Protein AF-A0A369QLW6-F1 (afdb_monomer)

Foldseek 3Di:
DLVVVLVVLLVVLVVLLVVLVPDVVNLQQQDDDDPRPAGVQLVLLQVLLVLCPQQQCQQVVHPDDHDNVCSGPDGDDGSVVSSVSSVVSSVSNNNSSVPDDPVCVPDDRRDDPDDDD

Radius of gyration: 15.55 Å; Cα contacts (8 Å, |Δi|>4): 132; chains: 1; bounding box: 33×26×45 Å

pLDDT: mean 94.97, std 8.27, range [42.62, 98.88]

Organism: NCBI:txid2072847

Secondary structure (DSSP, 8-state):
-HHHHHHHHHHHHHHHHHHHHT-SSGGGGG---TT--S-HHHHHHHHHHHHIIIIIIHHH-------HHHHHH-----HHHHHHHHHHHHHHHHHHHHT--TGGGGSPPSS------

Nearest PDB structures (foldseek):
  2qnl-assembly1_A-2  TM=6.448E-01  e=4.248E-01  Cytophaga hutchinsonii ATCC 33406
  2p1a-assembly1_A  TM=6.118E-01  e=7.757E-01  Bacillus cereus ATCC 10987
  8vil-assembly2_B  TM=6.160E-01  e=1.270E+00  Crocosphaera subtropica ATCC 51142
  2p1a-assembly1_B  TM=5.978E-01  e=1.967E+00  Bacillus cereus ATCC 10987
  1bbn-assembly1_A  TM=2.389E-01  e=6.558E+00  Homo sapiens

InterPro domains:
  IPR034660 DinB/YfiT-like putative metalloenzymes [G3DSA:1.20.120.450] (3-117)
  IPR034660 DinB/YfiT-like putative metalloenzymes [SSF109854] (25-109)

Solvent-accessible surface area (backbone atoms only — not comparable to full-atom values): 6796 Å² total; per-residue (Å²): 108,65,70,54,50,49,53,50,52,49,55,52,44,53,48,50,40,53,60,62,66,64,38,78,62,60,71,59,32,62,44,70,59,94,88,44,89,65,23,61,48,27,53,51,42,38,50,37,45,48,45,35,41,65,38,9,24,66,65,42,70,42,88,67,78,77,61,71,64,54,24,70,69,57,71,83,71,55,64,67,58,54,42,49,47,42,55,54,34,43,53,41,40,44,60,15,57,70,73,53,60,71,71,61,72,76,49,80,70,89,62,87,87,72,80,86,129

Sequence (117 aa):
MLADFIVIYDRDLIRLKNEIQAFTPAANLWRITGQVTNTAGNLGLHLVGNLKTYIGKNLGNNAYVRDREAEFSLKNVPQEKLIQQIEETRQVVAAALQKLDNAQLANTYPKKLWAIL

Mean predicted aligned error: 3.45 Å

Structure (mmCIF, N/CA/C/O backbone):
data_AF-A0A369QLW6-F1
#
_entry.id   AF-A0A369QLW6-F1
#
loop_
_atom_site.group_PDB
_atom_site.id
_atom_site.type_symbol
_atom_site.label_atom_id
_atom_site.label_alt_id
_atom_site.label_comp_id
_atom_site.label_asym_id
_atom_site.label_entity_id
_atom_site.label_seq_id
_atom_site.pd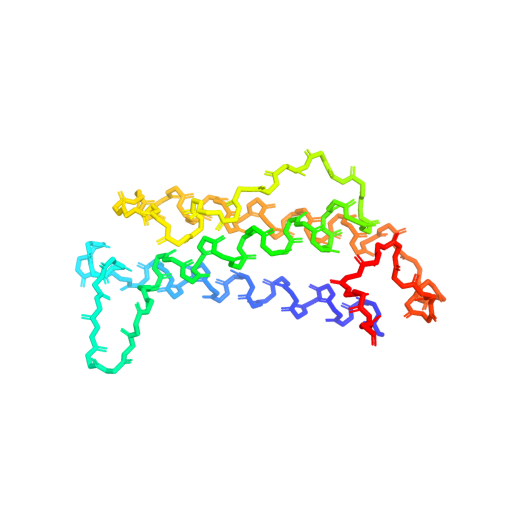bx_PDB_ins_code
_atom_site.Cartn_x
_atom_site.Cartn_y
_atom_site.Cartn_z
_atom_site.occupancy
_atom_site.B_iso_or_equiv
_atom_site.auth_seq_id
_atom_site.auth_comp_id
_atom_site.auth_asym_id
_atom_site.auth_atom_id
_atom_site.pdbx_PDB_model_num
ATOM 1 N N . MET A 1 1 ? 15.085 11.335 -11.589 1.00 86.94 1 MET A N 1
ATOM 2 C CA . MET A 1 1 ? 13.640 11.103 -11.789 1.00 86.94 1 MET A CA 1
ATOM 3 C C . MET A 1 1 ? 13.189 9.767 -11.204 1.00 86.94 1 MET A C 1
ATOM 5 O O . MET A 1 1 ? 12.526 9.788 -10.180 1.00 86.94 1 MET A O 1
ATOM 9 N N . LEU A 1 2 ? 13.567 8.605 -11.761 1.00 92.56 2 LEU A N 1
ATOM 10 C CA . LEU A 1 2 ? 13.148 7.305 -11.197 1.00 92.56 2 LEU A CA 1
ATOM 11 C C . LEU A 1 2 ? 13.642 7.071 -9.756 1.00 92.56 2 LEU A C 1
ATOM 13 O O . LEU A 1 2 ? 12.879 6.623 -8.903 1.00 92.56 2 LEU A O 1
ATOM 17 N N . ALA A 1 3 ? 14.902 7.421 -9.474 1.00 93.12 3 ALA A N 1
ATOM 18 C CA . ALA A 1 3 ? 15.465 7.346 -8.124 1.00 93.12 3 ALA A CA 1
ATOM 19 C C . ALA A 1 3 ? 14.674 8.204 -7.119 1.00 93.12 3 ALA A C 1
ATOM 21 O O . ALA A 1 3 ? 14.438 7.771 -5.994 1.00 93.12 3 ALA A O 1
ATOM 22 N N . ASP A 1 4 ? 14.187 9.371 -7.552 1.00 96.12 4 ASP A N 1
ATOM 23 C CA . ASP A 1 4 ? 13.381 10.264 -6.716 1.00 96.12 4 ASP A CA 1
ATOM 24 C C . ASP A 1 4 ? 12.032 9.620 -6.372 1.00 96.12 4 ASP A C 1
ATOM 26 O O . ASP A 1 4 ? 11.587 9.697 -5.229 1.00 96.12 4 ASP A O 1
ATOM 30 N N . PHE A 1 5 ? 11.405 8.914 -7.322 1.00 96.25 5 PHE A N 1
ATOM 31 C CA . PHE A 1 5 ? 10.177 8.164 -7.052 1.00 96.25 5 PHE A CA 1
ATOM 32 C C . PHE A 1 5 ? 10.395 7.053 -6.031 1.00 96.25 5 PHE A C 1
ATOM 34 O O . PHE A 1 5 ? 9.586 6.920 -5.116 1.00 96.25 5 PHE A O 1
ATOM 41 N N . ILE A 1 6 ? 11.486 6.289 -6.137 1.00 96.31 6 ILE A N 1
ATOM 42 C CA . ILE A 1 6 ? 11.808 5.240 -5.156 1.00 96.31 6 ILE A CA 1
ATOM 43 C C . ILE A 1 6 ? 11.924 5.846 -3.752 1.00 96.31 6 ILE A C 1
ATOM 45 O O . ILE A 1 6 ? 11.308 5.336 -2.818 1.00 96.31 6 ILE A O 1
ATOM 49 N N . VAL A 1 7 ? 12.645 6.964 -3.617 1.00 98.06 7 VAL A N 1
ATOM 50 C CA . VAL A 1 7 ? 12.816 7.666 -2.335 1.00 98.06 7 VAL A CA 1
ATOM 51 C C . VAL A 1 7 ? 11.482 8.181 -1.789 1.00 98.06 7 VAL A C 1
ATOM 53 O O . VAL A 1 7 ? 11.195 8.003 -0.606 1.00 98.06 7 VAL A O 1
ATOM 56 N N . ILE A 1 8 ? 10.649 8.802 -2.629 1.00 98.25 8 ILE A N 1
ATOM 57 C CA . ILE A 1 8 ? 9.359 9.364 -2.207 1.00 98.25 8 ILE A CA 1
ATOM 58 C C . ILE A 1 8 ? 8.390 8.256 -1.780 1.00 98.25 8 ILE A C 1
ATOM 60 O O . ILE A 1 8 ? 7.799 8.359 -0.705 1.00 98.25 8 ILE A O 1
ATOM 64 N N . TYR A 1 9 ? 8.253 7.182 -2.566 1.00 98.44 9 TYR A N 1
ATOM 65 C CA . TYR A 1 9 ? 7.368 6.068 -2.215 1.00 98.44 9 TYR A CA 1
ATOM 66 C C . TYR A 1 9 ? 7.820 5.352 -0.941 1.00 98.44 9 TYR A C 1
ATOM 68 O O . TYR A 1 9 ? 6.974 5.019 -0.113 1.00 98.44 9 TYR A O 1
ATOM 76 N N . ASP A 1 10 ? 9.124 5.128 -0.757 1.00 98.50 10 ASP A N 1
ATOM 77 C CA . ASP A 1 10 ? 9.648 4.501 0.459 1.00 98.50 10 ASP A CA 1
ATOM 78 C C . ASP A 1 10 ? 9.365 5.363 1.699 1.00 98.50 10 ASP A C 1
ATOM 80 O O . ASP A 1 10 ? 8.728 4.896 2.650 1.00 98.50 10 ASP A O 1
ATOM 84 N N . ARG A 1 11 ? 9.722 6.654 1.641 1.00 98.62 11 ARG A N 1
ATOM 85 C CA . ARG A 1 11 ? 9.467 7.630 2.710 1.00 98.62 11 ARG A CA 1
ATOM 86 C C . ARG A 1 11 ? 7.985 7.704 3.074 1.00 98.62 11 ARG A C 1
ATOM 88 O O . ARG A 1 11 ? 7.637 7.657 4.255 1.00 98.62 11 ARG A O 1
ATOM 95 N N . ASP A 1 12 ? 7.111 7.831 2.081 1.00 98.69 12 ASP A N 1
ATOM 96 C CA . ASP A 1 12 ? 5.687 8.063 2.325 1.00 98.69 12 ASP A CA 1
ATOM 97 C C . ASP A 1 12 ? 4.956 6.786 2.762 1.00 98.69 12 ASP A C 1
ATOM 99 O O . ASP A 1 12 ? 4.030 6.868 3.567 1.00 98.69 12 ASP A O 1
ATOM 103 N N . LEU A 1 13 ? 5.410 5.596 2.350 1.00 98.81 13 LEU A N 1
ATOM 104 C CA . LEU A 1 13 ? 4.894 4.332 2.891 1.00 98.81 13 LEU A CA 1
ATOM 105 C C . LEU A 1 13 ? 5.366 4.076 4.329 1.00 98.81 13 LEU A C 1
ATOM 107 O O . LEU A 1 13 ? 4.597 3.550 5.135 1.00 98.81 13 LEU A O 1
ATOM 111 N N . ILE A 1 14 ? 6.586 4.494 4.691 1.00 98.75 14 ILE A N 1
ATOM 112 C CA . ILE A 1 14 ? 7.035 4.506 6.094 1.00 98.75 14 ILE A CA 1
ATOM 113 C C . ILE A 1 14 ? 6.166 5.460 6.918 1.00 98.75 14 ILE A C 1
ATOM 115 O O . ILE A 1 14 ? 5.722 5.102 8.011 1.00 98.75 14 ILE A O 1
ATOM 119 N N . ARG A 1 15 ? 5.883 6.654 6.389 1.00 98.81 15 ARG A N 1
ATOM 120 C CA . ARG A 1 15 ? 4.999 7.620 7.043 1.00 98.81 15 ARG A CA 1
ATOM 121 C C . ARG A 1 15 ? 3.590 7.057 7.232 1.00 98.81 15 ARG A C 1
ATOM 123 O O . ARG A 1 15 ? 3.092 7.100 8.352 1.00 98.81 15 ARG A O 1
ATOM 130 N N . LEU A 1 16 ? 2.994 6.471 6.192 1.00 98.75 16 LEU A N 1
ATOM 131 C CA . LEU A 1 16 ? 1.676 5.836 6.271 1.00 98.75 16 LEU A CA 1
ATOM 132 C C . LEU A 1 16 ? 1.646 4.750 7.350 1.00 98.75 16 LEU A C 1
ATOM 134 O O . LEU A 1 16 ? 0.723 4.713 8.157 1.00 98.75 16 LEU A O 1
ATOM 138 N N . LYS A 1 17 ? 2.666 3.885 7.411 1.00 98.81 17 LYS A N 1
ATOM 139 C CA . LYS A 1 17 ? 2.775 2.883 8.478 1.00 98.81 17 LYS A CA 1
ATOM 140 C C . LYS A 1 17 ? 2.733 3.533 9.862 1.00 98.81 17 LYS A C 1
ATOM 142 O O . LYS A 1 17 ? 1.977 3.078 10.717 1.00 98.81 17 LYS A O 1
ATOM 147 N N . ASN A 1 18 ? 3.533 4.575 10.078 1.00 98.69 18 ASN A N 1
ATOM 148 C CA . ASN A 1 18 ? 3.605 5.261 11.367 1.00 98.69 18 ASN A CA 1
ATOM 149 C C . ASN A 1 18 ? 2.267 5.931 11.725 1.00 98.69 18 ASN A C 1
ATOM 151 O O . ASN A 1 18 ? 1.832 5.852 12.870 1.00 98.69 18 ASN A O 1
ATOM 155 N N . GLU A 1 19 ? 1.583 6.535 10.748 1.00 98.38 19 GLU A N 1
ATOM 156 C CA . GLU A 1 19 ? 0.246 7.116 10.923 1.00 98.38 19 GLU A CA 1
ATOM 157 C C . GLU A 1 19 ? -0.792 6.046 11.297 1.00 98.38 19 GLU A C 1
ATOM 159 O O . GLU A 1 19 ? -1.574 6.249 12.224 1.00 98.38 19 GLU A O 1
ATOM 164 N N . ILE A 1 20 ? -0.761 4.873 10.653 1.00 98.44 20 ILE A N 1
ATOM 165 C CA . ILE A 1 20 ? -1.622 3.734 11.007 1.00 98.44 20 ILE A CA 1
ATOM 166 C C . ILE A 1 20 ? -1.302 3.217 12.412 1.00 98.44 20 ILE A C 1
ATOM 168 O O . ILE A 1 20 ? -2.224 2.925 13.170 1.00 98.44 20 ILE A O 1
ATOM 172 N N . GLN A 1 21 ? -0.024 3.125 12.785 1.00 98.38 21 GLN A N 1
ATOM 173 C CA . GLN A 1 21 ? 0.417 2.663 14.104 1.00 98.38 21 GLN A CA 1
ATOM 174 C C . GLN A 1 21 ? 0.028 3.628 15.237 1.00 98.38 21 GLN A C 1
ATOM 176 O O . GLN A 1 21 ? -0.205 3.191 16.361 1.00 98.38 21 GLN A O 1
ATOM 181 N N . ALA A 1 22 ? -0.095 4.926 14.950 1.00 98.31 22 ALA A N 1
ATOM 182 C CA . ALA A 1 22 ? -0.437 5.949 15.939 1.00 98.31 22 ALA A CA 1
ATOM 183 C C . ALA A 1 22 ? -1.887 5.866 16.462 1.00 98.31 22 ALA A C 1
ATOM 185 O O . ALA A 1 22 ? -2.211 6.482 17.481 1.00 98.31 22 ALA A O 1
ATOM 186 N N . PHE A 1 23 ? -2.772 5.103 15.808 1.00 97.81 23 PHE A N 1
ATOM 187 C CA . PHE A 1 23 ? -4.144 4.915 16.282 1.00 97.81 23 PHE A CA 1
ATOM 188 C C . PHE A 1 23 ? -4.175 4.154 17.611 1.00 97.81 23 PHE A C 1
ATOM 190 O O . PHE A 1 23 ? -3.937 2.948 17.672 1.00 97.81 23 PHE A O 1
ATOM 197 N N . THR A 1 24 ? -4.539 4.868 18.675 1.00 96.12 24 THR A N 1
ATOM 198 C CA . THR A 1 24 ? -4.715 4.333 20.027 1.00 96.12 24 THR A CA 1
ATOM 199 C C . THR A 1 24 ? -6.062 4.812 20.600 1.00 96.12 24 THR A C 1
ATOM 201 O O . THR A 1 24 ? -6.323 6.015 20.635 1.00 96.12 24 THR A O 1
ATOM 204 N N . PRO A 1 25 ? -6.976 3.902 20.997 1.00 96.44 25 PRO A N 1
ATOM 205 C CA . PRO A 1 25 ? -6.959 2.460 20.725 1.00 96.44 25 PRO A CA 1
ATOM 206 C C . PRO A 1 25 ? -7.029 2.141 19.220 1.00 96.44 25 PRO A C 1
ATOM 208 O O . PRO A 1 25 ? -7.631 2.889 18.450 1.00 96.44 25 PRO A O 1
ATOM 211 N N . ALA A 1 26 ? -6.491 0.985 18.813 1.00 96.81 26 ALA A N 1
ATOM 212 C CA . ALA A 1 26 ? -6.453 0.539 17.413 1.00 96.81 26 ALA A CA 1
ATOM 213 C C . ALA A 1 26 ? -7.835 0.518 16.728 1.00 96.81 26 ALA A C 1
ATOM 215 O O . ALA A 1 26 ? -7.939 0.730 15.522 1.00 96.81 26 ALA A O 1
ATOM 216 N N . ALA A 1 27 ? -8.918 0.335 17.491 1.00 96.56 27 ALA A N 1
ATOM 217 C CA . ALA A 1 27 ? -10.290 0.380 16.981 1.00 96.56 27 ALA A CA 1
ATOM 218 C C . ALA A 1 27 ? -10.659 1.730 16.330 1.00 96.56 27 ALA A C 1
ATOM 220 O O . ALA A 1 27 ? -11.526 1.775 15.458 1.00 96.56 27 ALA A O 1
ATOM 221 N N . ASN A 1 28 ? -9.984 2.826 16.702 1.00 96.69 28 ASN A N 1
ATOM 222 C CA . ASN A 1 28 ? -10.204 4.138 16.093 1.00 96.69 28 ASN A CA 1
ATOM 223 C C . ASN A 1 28 ? -9.844 4.174 14.601 1.00 96.69 28 ASN A C 1
ATOM 225 O O . ASN A 1 28 ? -10.382 5.013 13.883 1.00 96.69 28 ASN A O 1
ATOM 229 N N . LEU A 1 29 ? -9.016 3.239 14.121 1.00 97.44 29 LEU A N 1
ATOM 230 C CA . LEU A 1 29 ? -8.698 3.077 12.701 1.00 97.44 29 LEU A CA 1
ATOM 231 C C . LEU A 1 29 ? -9.959 2.885 11.835 1.00 97.44 29 LEU A C 1
ATOM 233 O O . LEU A 1 29 ? -9.981 3.278 10.670 1.00 97.44 29 LEU A O 1
ATOM 237 N N . TRP A 1 30 ? -11.015 2.311 12.418 1.00 97.31 30 TRP A N 1
ATOM 238 C CA . TRP A 1 30 ? -12.250 1.908 11.740 1.00 97.31 30 TRP A CA 1
ATOM 239 C C . TRP A 1 30 ? -13.438 2.826 12.034 1.00 97.31 30 TRP A C 1
ATOM 241 O O . TRP A 1 30 ? -14.588 2.458 11.790 1.00 97.31 30 TRP A O 1
ATOM 251 N N . ARG A 1 31 ? -13.190 4.023 12.573 1.00 96.12 31 ARG A N 1
ATOM 252 C CA . ARG A 1 31 ? -14.246 4.987 12.897 1.00 96.12 31 ARG A CA 1
ATOM 253 C C . ARG A 1 31 ? -14.359 6.054 11.817 1.00 96.12 31 ARG A C 1
ATOM 255 O O . ARG A 1 31 ? -13.362 6.557 11.312 1.00 96.12 31 ARG A O 1
ATOM 262 N N . ILE A 1 32 ? -15.598 6.414 11.509 1.00 94.31 32 ILE A N 1
ATOM 263 C CA . ILE A 1 32 ? -15.936 7.632 10.773 1.00 94.31 32 ILE A CA 1
ATOM 264 C C . ILE A 1 32 ? -16.004 8.783 11.778 1.00 94.31 32 ILE A C 1
ATOM 266 O O . ILE A 1 32 ? -16.589 8.635 12.855 1.00 94.31 32 ILE A O 1
ATOM 270 N N . THR A 1 33 ? -15.406 9.921 11.434 1.00 87.88 33 THR A N 1
ATOM 271 C CA . THR A 1 33 ? -15.436 11.139 12.248 1.00 87.88 33 THR A CA 1
ATOM 272 C C . THR A 1 33 ? -15.753 12.351 11.372 1.00 87.88 33 THR A C 1
ATOM 274 O O . THR A 1 33 ? -15.210 12.520 10.279 1.00 87.88 33 THR A O 1
ATOM 277 N N . GLY A 1 34 ? -16.668 13.205 11.842 1.00 89.31 34 GLY A N 1
ATOM 278 C CA . GLY A 1 34 ? -17.091 14.402 11.114 1.00 89.31 34 GLY A CA 1
ATOM 279 C C . GLY A 1 34 ? -17.655 14.084 9.726 1.00 89.31 34 GLY A C 1
ATOM 280 O O . GLY A 1 34 ? -18.579 13.289 9.589 1.00 89.31 34 GLY A O 1
ATOM 281 N N . GLN A 1 35 ? -17.096 14.728 8.701 1.00 92.06 35 GLN A N 1
ATOM 282 C CA . GLN A 1 35 ? -17.526 14.597 7.303 1.00 92.06 35 GLN A CA 1
ATOM 283 C C . GLN A 1 35 ? -16.789 13.487 6.534 1.00 92.06 35 GLN A C 1
ATOM 285 O O . GLN A 1 35 ? -17.047 13.283 5.349 1.00 92.06 35 GLN A O 1
ATOM 290 N N . VAL A 1 36 ? -15.854 12.775 7.172 1.00 88.62 36 VAL A N 1
ATOM 291 C CA . VAL A 1 36 ? -15.062 11.742 6.499 1.00 88.62 36 VAL A CA 1
ATOM 292 C C . VAL A 1 36 ? -15.909 10.483 6.324 1.00 88.62 36 VAL A C 1
ATOM 294 O O . VAL A 1 36 ? -16.268 9.834 7.296 1.00 88.62 36 VAL A O 1
ATOM 297 N N . THR A 1 37 ? -16.208 10.098 5.084 1.00 91.75 37 THR A N 1
ATOM 298 C CA . THR A 1 37 ? -17.072 8.940 4.784 1.00 91.75 37 THR A CA 1
ATOM 299 C C . THR A 1 37 ? -16.331 7.602 4.729 1.00 91.75 37 THR A C 1
ATOM 301 O O . THR A 1 37 ? -16.970 6.554 4.782 1.00 91.75 37 THR A O 1
ATOM 304 N N . ASN A 1 38 ? -14.995 7.622 4.662 1.00 94.25 38 ASN A N 1
ATOM 305 C CA . ASN A 1 38 ? -14.140 6.434 4.653 1.00 94.25 38 ASN A CA 1
ATOM 306 C C . ASN A 1 38 ? -13.249 6.400 5.892 1.00 94.25 38 ASN A C 1
ATOM 308 O O . ASN A 1 38 ? -12.614 7.391 6.240 1.00 94.25 38 ASN A O 1
ATOM 312 N N . THR A 1 39 ? -13.144 5.243 6.533 1.00 97.19 39 THR A N 1
ATOM 313 C CA . THR A 1 39 ? -12.250 5.094 7.687 1.00 97.19 39 THR A CA 1
ATOM 314 C C . THR A 1 39 ? -10.783 5.125 7.249 1.00 97.19 39 THR A C 1
ATOM 316 O O . THR A 1 39 ? -10.459 4.799 6.102 1.00 97.19 39 THR A O 1
ATOM 319 N N . ALA A 1 40 ? -9.873 5.459 8.165 1.00 97.25 40 ALA A N 1
ATOM 320 C CA . ALA A 1 40 ? -8.437 5.385 7.895 1.00 97.25 40 ALA A CA 1
ATOM 321 C C . ALA A 1 40 ? -7.998 3.955 7.521 1.00 97.25 40 ALA A C 1
ATOM 323 O O . ALA A 1 40 ? -7.150 3.781 6.647 1.00 97.25 40 ALA A O 1
ATOM 324 N N . GLY A 1 41 ? -8.636 2.932 8.102 1.00 98.12 41 GLY A N 1
ATOM 325 C CA . GLY A 1 41 ? -8.434 1.533 7.728 1.00 98.12 41 GLY A CA 1
ATOM 326 C C . GLY A 1 41 ? -8.801 1.247 6.272 1.00 98.12 41 GLY A C 1
ATOM 327 O O . GLY A 1 41 ? -8.011 0.632 5.557 1.00 98.12 41 GLY A O 1
ATOM 328 N N . ASN A 1 42 ? -9.944 1.754 5.797 1.00 98.38 42 ASN A N 1
ATOM 329 C CA . ASN A 1 42 ? -10.349 1.595 4.394 1.00 98.38 42 ASN A CA 1
ATOM 330 C C . ASN A 1 42 ? -9.405 2.324 3.437 1.00 98.38 42 ASN A C 1
ATOM 332 O O . ASN A 1 42 ? -9.006 1.766 2.419 1.00 98.38 42 ASN A O 1
ATOM 336 N N . LEU A 1 43 ? -8.991 3.548 3.772 1.00 98.00 43 LEU A N 1
ATOM 337 C CA . LEU A 1 43 ? -8.039 4.287 2.941 1.00 98.00 43 LEU A CA 1
ATOM 338 C C . LEU A 1 43 ? -6.662 3.605 2.908 1.00 98.00 43 LEU A C 1
ATOM 340 O O . LEU A 1 43 ? -6.041 3.541 1.849 1.00 98.00 43 LEU A O 1
ATOM 344 N N . GLY A 1 44 ? -6.212 3.026 4.024 1.00 98.38 44 GLY A N 1
ATOM 345 C CA . GLY A 1 44 ? -4.987 2.228 4.079 1.00 98.38 44 GLY A CA 1
ATOM 346 C C . GLY A 1 44 ? -5.052 0.983 3.189 1.00 98.38 44 GLY A C 1
ATOM 347 O O . GLY A 1 44 ? -4.151 0.758 2.379 1.00 98.38 44 GLY A O 1
ATOM 348 N N . LEU A 1 45 ? -6.141 0.208 3.279 1.00 98.69 45 LEU A N 1
ATOM 349 C CA . LEU A 1 45 ? -6.384 -0.943 2.399 1.00 98.69 45 LEU A CA 1
ATOM 350 C C . LEU A 1 45 ? -6.418 -0.521 0.925 1.00 98.69 45 LEU A C 1
ATOM 352 O O . LEU A 1 45 ? -5.804 -1.169 0.075 1.00 98.69 45 LEU A O 1
ATOM 356 N N . HIS A 1 46 ? -7.084 0.596 0.631 1.00 98.50 46 HIS A N 1
ATOM 357 C CA . HIS A 1 46 ? -7.163 1.141 -0.715 1.00 98.50 46 HIS A CA 1
ATOM 358 C C . HIS A 1 46 ? -5.786 1.504 -1.279 1.00 98.50 46 HIS A C 1
ATOM 360 O O . HIS A 1 46 ? -5.484 1.151 -2.417 1.00 98.50 46 HIS A O 1
ATOM 366 N N . LEU A 1 47 ? -4.927 2.168 -0.498 1.00 98.69 47 LEU A N 1
ATOM 367 C CA . LEU A 1 47 ? -3.569 2.519 -0.926 1.00 98.69 47 LEU A CA 1
ATOM 368 C C . LEU A 1 47 ? -2.719 1.272 -1.204 1.00 98.69 47 LEU A C 1
ATOM 370 O O . LEU A 1 47 ? -2.047 1.212 -2.236 1.00 98.69 47 LEU A O 1
ATOM 374 N N . VAL A 1 48 ? -2.799 0.252 -0.343 1.00 98.75 48 VAL A N 1
ATOM 375 C CA . VAL A 1 48 ? -2.139 -1.049 -0.558 1.00 98.75 48 VAL A CA 1
ATOM 376 C C . VAL A 1 48 ? -2.587 -1.670 -1.882 1.00 98.75 48 VAL A C 1
ATOM 378 O O . VAL A 1 48 ? -1.751 -2.012 -2.725 1.00 98.75 48 VAL A O 1
ATOM 381 N N . GLY A 1 49 ? -3.901 -1.797 -2.091 1.00 98.56 49 GLY A N 1
ATOM 382 C CA . GLY A 1 49 ? -4.446 -2.419 -3.296 1.00 98.56 49 GLY A CA 1
ATOM 383 C C . GLY A 1 49 ? -4.154 -1.620 -4.563 1.00 98.56 49 GLY A C 1
ATOM 384 O O . GLY A 1 49 ? -3.806 -2.192 -5.602 1.00 98.56 49 GLY A O 1
ATOM 385 N N . ASN A 1 50 ? -4.199 -0.290 -4.475 1.00 98.56 50 ASN A N 1
ATOM 386 C CA . ASN A 1 50 ? -3.846 0.621 -5.556 1.00 98.56 50 ASN A CA 1
ATOM 387 C C . ASN A 1 50 ? -2.383 0.430 -5.991 1.00 98.56 50 ASN A C 1
ATOM 389 O O . ASN A 1 50 ? -2.129 0.095 -7.149 1.00 98.56 50 ASN A O 1
ATOM 393 N N . LEU A 1 51 ? -1.428 0.549 -5.068 1.00 98.69 51 LEU A N 1
ATOM 394 C CA . LEU A 1 51 ? 0.001 0.511 -5.390 1.00 98.69 51 LEU A CA 1
ATOM 395 C C . LEU A 1 51 ? 0.468 -0.875 -5.844 1.00 98.69 51 LEU A C 1
ATOM 397 O O . LEU A 1 51 ? 1.190 -0.986 -6.842 1.00 98.69 51 LEU A O 1
ATOM 401 N N . LYS A 1 52 ? 0.009 -1.950 -5.185 1.00 98.62 52 LYS A N 1
ATOM 402 C CA . LYS A 1 52 ? 0.312 -3.321 -5.628 1.00 98.62 52 LYS A CA 1
ATOM 403 C C . LYS A 1 52 ? -0.259 -3.607 -7.023 1.00 98.62 52 LYS A C 1
ATOM 405 O O . LYS A 1 52 ? 0.342 -4.372 -7.771 1.00 98.62 52 LYS A O 1
ATOM 410 N N . THR A 1 53 ? -1.360 -2.964 -7.420 1.00 98.25 53 THR A N 1
ATOM 411 C CA . THR A 1 53 ? -1.924 -3.096 -8.774 1.00 98.25 53 THR A CA 1
ATOM 412 C C . THR A 1 53 ? -1.170 -2.257 -9.798 1.00 98.25 53 THR A C 1
ATOM 414 O O . THR A 1 53 ? -0.669 -2.783 -10.791 1.00 98.25 53 THR A O 1
ATOM 417 N N . TYR A 1 54 ? -1.104 -0.944 -9.589 1.00 97.50 54 TYR A N 1
ATOM 41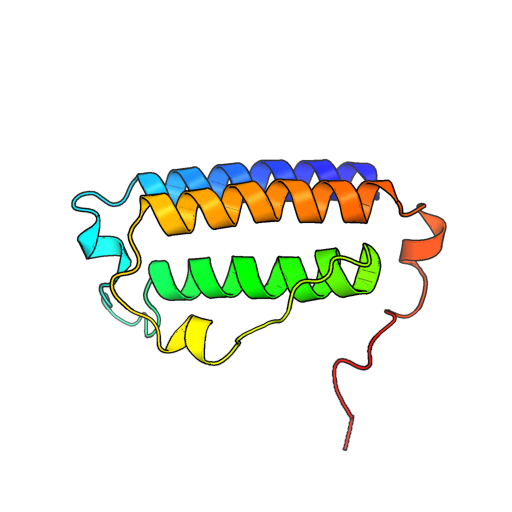8 C CA . TYR A 1 54 ? -0.661 -0.037 -10.640 1.00 97.50 54 TYR A CA 1
ATOM 419 C C . TYR A 1 54 ? 0.859 0.027 -10.775 1.00 97.50 54 TYR A C 1
ATOM 421 O O . TYR A 1 54 ? 1.357 0.225 -11.881 1.00 97.50 54 TYR A O 1
ATOM 429 N N . ILE A 1 55 ? 1.602 -0.192 -9.696 1.00 97.75 55 ILE A N 1
ATOM 430 C CA . ILE A 1 55 ? 3.064 -0.222 -9.754 1.00 97.75 55 ILE A CA 1
ATOM 431 C C . ILE A 1 55 ? 3.534 -1.674 -9.724 1.00 97.75 55 ILE A C 1
ATOM 433 O O . ILE A 1 55 ? 4.152 -2.148 -10.675 1.00 97.75 55 ILE A O 1
ATOM 437 N N . GLY A 1 56 ? 3.157 -2.417 -8.683 1.00 98.06 56 GLY A N 1
ATOM 438 C CA . GLY A 1 56 ? 3.608 -3.794 -8.486 1.00 98.06 56 GLY A CA 1
ATOM 439 C C . GLY A 1 56 ? 3.295 -4.715 -9.664 1.00 98.06 56 GLY A C 1
ATOM 440 O O . GLY A 1 56 ? 4.198 -5.269 -10.288 1.00 98.06 56 GLY A O 1
ATOM 441 N N . LYS A 1 57 ? 2.010 -4.899 -9.967 1.00 97.38 57 LYS A N 1
ATOM 442 C CA . LYS A 1 57 ? 1.547 -5.812 -11.015 1.00 97.38 57 LYS A CA 1
ATOM 443 C C . LYS A 1 57 ?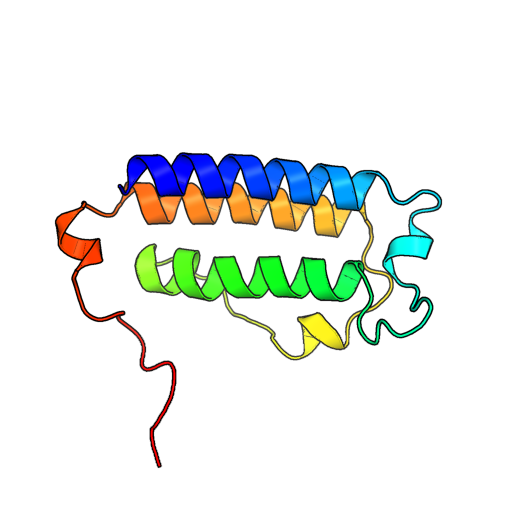 1.837 -5.276 -12.407 1.00 97.38 57 LYS A C 1
ATOM 445 O O . LYS A 1 57 ? 2.448 -5.969 -13.211 1.00 97.38 57 LYS A O 1
ATOM 450 N N . ASN A 1 58 ? 1.382 -4.063 -12.699 1.00 96.12 58 ASN A N 1
ATOM 451 C CA . ASN A 1 58 ? 1.375 -3.564 -14.071 1.00 96.12 58 ASN A CA 1
ATOM 452 C C . ASN A 1 58 ? 2.753 -3.117 -14.577 1.00 96.12 58 ASN A C 1
ATOM 454 O O . ASN A 1 58 ? 2.979 -3.206 -15.778 1.00 96.12 58 ASN A O 1
ATOM 458 N N . LEU A 1 59 ? 3.650 -2.648 -13.699 1.00 96.00 59 LEU A N 1
ATOM 459 C CA . LEU A 1 59 ? 5.012 -2.241 -14.077 1.00 96.00 59 LEU A CA 1
ATOM 460 C C . LEU A 1 59 ? 6.068 -3.266 -13.634 1.00 96.00 59 LEU A C 1
ATOM 462 O O . LEU A 1 59 ? 7.046 -3.483 -14.340 1.00 96.00 59 LEU A O 1
ATOM 466 N N . GLY A 1 60 ? 5.869 -3.920 -12.484 1.00 95.31 60 GLY A N 1
ATOM 467 C CA . GLY A 1 60 ? 6.833 -4.861 -11.899 1.00 95.31 60 GLY A CA 1
ATOM 468 C C . GLY A 1 60 ? 6.553 -6.352 -12.122 1.00 95.31 60 GLY A C 1
ATOM 469 O O . GLY A 1 60 ? 7.343 -7.179 -11.650 1.00 95.31 60 GLY A O 1
ATOM 470 N N . ASN A 1 61 ? 5.455 -6.702 -12.806 1.00 94.94 61 ASN A N 1
ATOM 471 C CA . ASN A 1 61 ? 4.971 -8.074 -13.022 1.00 94.94 61 ASN A CA 1
ATOM 472 C C . ASN A 1 61 ? 4.706 -8.871 -11.727 1.00 94.94 61 ASN A C 1
ATOM 474 O O . ASN A 1 61 ? 4.853 -10.091 -11.692 1.00 94.94 61 ASN A O 1
ATOM 478 N N . ASN A 1 62 ? 4.318 -8.198 -10.639 1.00 97.25 62 ASN A N 1
ATOM 479 C CA . ASN A 1 62 ? 3.877 -8.865 -9.413 1.00 97.25 62 ASN A CA 1
ATOM 480 C C . ASN A 1 62 ? 2.533 -9.601 -9.620 1.00 97.25 62 ASN A C 1
ATOM 482 O O . ASN A 1 62 ? 1.632 -9.090 -10.282 1.00 97.25 62 ASN A O 1
ATOM 486 N N . ALA A 1 63 ? 2.364 -10.773 -9.002 1.00 97.06 63 ALA A N 1
ATOM 487 C CA . ALA A 1 63 ? 1.170 -11.613 -9.147 1.00 97.06 63 ALA A CA 1
ATOM 488 C C . ALA A 1 63 ? -0.078 -11.117 -8.381 1.00 97.06 63 ALA A C 1
ATOM 490 O O . ALA A 1 63 ? -1.080 -11.827 -8.320 1.00 97.06 63 ALA A O 1
ATOM 491 N N . TYR A 1 64 ? -0.047 -9.916 -7.793 1.00 97.69 64 TYR A N 1
ATOM 492 C CA . TYR A 1 64 ? -1.154 -9.372 -7.010 1.00 97.69 64 TYR A CA 1
ATOM 493 C C . TYR A 1 64 ? -2.492 -9.381 -7.775 1.00 97.69 64 TYR A C 1
ATOM 495 O O . TYR A 1 64 ? -2.608 -8.942 -8.930 1.00 97.69 64 TYR A O 1
ATOM 503 N N . VAL A 1 65 ? -3.534 -9.864 -7.102 1.00 97.19 65 VAL A N 1
ATOM 504 C CA . VAL A 1 65 ? -4.922 -9.815 -7.566 1.00 97.19 65 VAL A CA 1
ATOM 505 C C . VAL A 1 65 ? -5.664 -8.848 -6.659 1.00 97.19 65 VAL A C 1
ATOM 507 O O . VAL A 1 65 ? -5.720 -9.041 -5.448 1.00 97.19 65 VAL A O 1
ATOM 510 N N . ARG A 1 66 ? -6.179 -7.772 -7.253 1.00 97.31 66 ARG A N 1
ATOM 511 C CA . ARG A 1 66 ? -6.851 -6.708 -6.517 1.00 97.31 66 ARG A CA 1
ATOM 512 C C . ARG A 1 66 ? -8.284 -7.108 -6.205 1.00 97.31 66 ARG A C 1
ATOM 514 O O . ARG A 1 66 ? -9.044 -7.383 -7.129 1.00 97.31 66 ARG A O 1
ATOM 521 N N . ASP A 1 67 ? -8.646 -7.023 -4.934 1.00 97.81 67 ASP A N 1
ATOM 522 C CA . ASP A 1 67 ? -10.031 -7.058 -4.480 1.00 97.81 67 ASP A CA 1
ATOM 523 C C . ASP A 1 67 ? -10.454 -5.641 -4.083 1.00 97.81 67 ASP A C 1
ATOM 525 O O . ASP A 1 67 ? -10.251 -5.190 -2.957 1.00 97.81 67 ASP A O 1
ATOM 529 N N . ARG A 1 68 ? -10.979 -4.898 -5.063 1.00 96.38 68 ARG A N 1
ATOM 530 C CA . ARG A 1 68 ? -11.350 -3.493 -4.868 1.00 96.38 68 ARG A CA 1
ATOM 531 C C . ARG A 1 68 ? -12.560 -3.340 -3.952 1.00 96.38 68 ARG A C 1
ATOM 533 O O . ARG A 1 68 ? -12.665 -2.327 -3.271 1.00 96.38 68 ARG A O 1
ATOM 540 N N . GLU A 1 69 ? -13.479 -4.299 -3.963 1.00 97.44 69 GLU A N 1
ATOM 541 C CA . GLU A 1 69 ? -14.660 -4.244 -3.106 1.00 97.44 69 GLU A CA 1
ATOM 542 C C . GLU A 1 69 ? -14.249 -4.394 -1.639 1.00 97.44 69 GLU A C 1
ATOM 544 O O . GLU A 1 69 ? -14.648 -3.577 -0.806 1.00 97.44 69 GLU A O 1
ATOM 549 N N . ALA A 1 70 ? -13.354 -5.344 -1.345 1.00 97.12 70 ALA A N 1
ATOM 550 C CA . ALA A 1 70 ? -12.807 -5.555 -0.007 1.00 97.12 70 ALA A CA 1
ATOM 551 C C . ALA A 1 70 ? -12.079 -4.329 0.572 1.00 97.12 70 ALA A C 1
ATOM 553 O O . ALA A 1 70 ? -12.142 -4.105 1.780 1.00 97.12 70 ALA A O 1
ATOM 554 N N . GLU A 1 71 ? -11.433 -3.495 -0.254 1.00 98.12 71 GLU A N 1
ATOM 555 C CA . GLU A 1 71 ? -10.770 -2.257 0.205 1.00 98.12 71 GLU A CA 1
ATOM 556 C C . GLU A 1 71 ? -11.735 -1.316 0.959 1.00 98.12 71 GLU A C 1
ATOM 558 O O . GLU A 1 71 ? -11.333 -0.625 1.900 1.00 98.12 71 GLU A O 1
ATOM 563 N N . PHE A 1 72 ? -13.021 -1.327 0.589 1.00 96.88 72 PHE A N 1
ATOM 564 C CA . PHE A 1 72 ? -14.052 -0.461 1.167 1.00 96.88 72 PHE A CA 1
ATOM 565 C C . PHE A 1 72 ? -15.086 -1.211 2.018 1.00 96.88 72 PHE A C 1
ATOM 567 O O . PHE A 1 72 ? -15.704 -0.600 2.889 1.00 96.88 72 PHE A O 1
ATOM 574 N N . SER A 1 73 ? -15.279 -2.516 1.803 1.00 96.81 73 SER A N 1
ATOM 575 C CA . SER A 1 73 ? -16.250 -3.316 2.562 1.00 96.81 73 SER A CA 1
ATOM 576 C C . SER A 1 73 ? -15.677 -3.898 3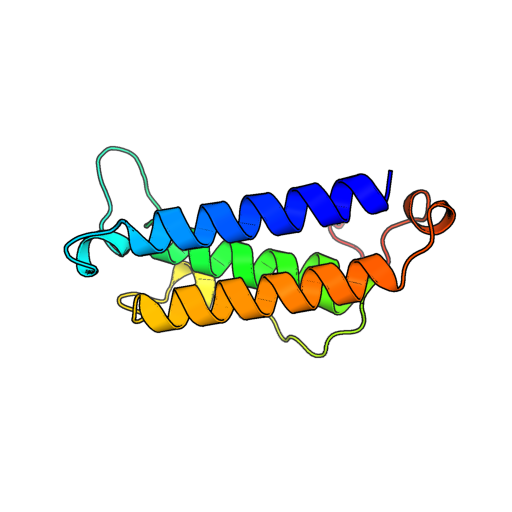.857 1.00 96.81 73 SER A C 1
ATOM 578 O O . SER A 1 73 ? -16.414 -4.036 4.838 1.00 96.81 73 SER A O 1
ATOM 580 N N . LEU A 1 74 ? -14.371 -4.198 3.901 1.00 97.25 74 LEU A N 1
ATOM 581 C CA . LEU A 1 74 ? -13.729 -4.735 5.099 1.00 97.25 74 LEU A CA 1
ATOM 582 C C . LEU A 1 74 ? -13.725 -3.714 6.237 1.00 97.25 74 LEU A C 1
ATOM 584 O O . LEU A 1 74 ? -13.531 -2.510 6.050 1.00 97.25 74 LEU A O 1
ATOM 588 N N . LYS A 1 75 ? -13.908 -4.234 7.449 1.00 95.94 75 LYS A N 1
ATOM 589 C CA . LYS A 1 75 ? -13.869 -3.490 8.709 1.00 95.94 75 LYS A CA 1
ATOM 590 C C . LYS A 1 75 ? -13.129 -4.321 9.745 1.00 95.94 75 LYS A C 1
ATOM 592 O O . LYS A 1 75 ? -13.115 -5.545 9.654 1.00 95.94 75 LYS A O 1
ATOM 597 N N . ASN A 1 76 ? -12.557 -3.661 10.748 1.00 96.56 76 ASN A N 1
ATOM 598 C CA . ASN A 1 76 ? -11.890 -4.312 11.878 1.00 96.56 76 ASN A CA 1
ATOM 599 C C . ASN A 1 76 ? -10.741 -5.257 11.478 1.00 96.56 76 ASN A C 1
ATOM 601 O O . ASN A 1 76 ? -10.439 -6.200 12.208 1.00 96.56 76 ASN A O 1
ATOM 605 N N . VAL A 1 77 ? -10.073 -5.010 10.342 1.00 97.94 77 VAL A N 1
ATOM 606 C CA . VAL A 1 77 ? -8.811 -5.700 10.042 1.00 97.94 77 VAL A CA 1
ATOM 607 C C . VAL A 1 77 ? -7.804 -5.326 11.142 1.00 97.94 77 VAL A C 1
ATOM 609 O O . VAL A 1 77 ? -7.711 -4.141 11.491 1.00 97.94 77 VAL A O 1
ATOM 612 N N . PRO A 1 78 ? -7.059 -6.292 11.716 1.00 98.44 78 PRO A N 1
ATOM 613 C CA . PRO A 1 78 ? -6.070 -5.990 12.744 1.00 98.44 78 PRO A CA 1
ATOM 614 C C . PRO A 1 78 ? -5.072 -4.929 12.264 1.00 98.44 78 PRO A C 1
ATOM 616 O O . PRO A 1 78 ? -4.562 -5.018 11.147 1.00 98.44 78 PRO A O 1
ATOM 619 N N . GLN A 1 79 ? -4.775 -3.936 13.107 1.00 98.50 79 GLN A N 1
ATOM 620 C CA . GLN A 1 79 ? -3.846 -2.842 12.781 1.00 98.50 79 GLN A CA 1
ATOM 621 C C . GLN A 1 79 ? -2.486 -3.382 12.310 1.00 98.50 79 GLN A C 1
ATOM 623 O O . GLN A 1 79 ? -1.957 -2.944 11.292 1.00 98.50 79 GLN A O 1
ATOM 628 N N . GLU A 1 80 ? -1.973 -4.404 12.994 1.00 98.50 80 GLU A N 1
ATOM 629 C CA . GLU A 1 80 ? -0.736 -5.113 12.647 1.00 98.50 80 GLU A CA 1
ATOM 630 C C . GLU A 1 80 ? -0.797 -5.751 11.254 1.00 98.50 80 GLU A C 1
ATOM 632 O O . GLU A 1 80 ? 0.186 -5.727 10.513 1.00 98.50 80 GLU A O 1
ATOM 637 N N . LYS A 1 81 ? -1.966 -6.269 10.852 1.00 98.69 81 LYS A N 1
ATOM 638 C CA . LYS A 1 81 ? -2.149 -6.854 9.522 1.00 98.69 81 LYS A CA 1
ATOM 639 C C . LYS A 1 81 ? -2.084 -5.789 8.432 1.00 98.69 81 LYS A C 1
ATOM 641 O O . LYS A 1 81 ? -1.461 -6.022 7.398 1.00 98.69 81 LYS A O 1
ATOM 646 N N . LEU A 1 82 ? -2.688 -4.624 8.665 1.00 98.69 82 LEU A N 1
ATOM 647 C CA . LEU A 1 82 ? -2.600 -3.498 7.734 1.00 98.69 82 LEU A CA 1
ATOM 648 C C . LEU A 1 82 ? -1.163 -2.954 7.650 1.00 98.69 82 LEU A C 1
ATOM 650 O O . LEU A 1 82 ? -0.665 -2.708 6.555 1.00 98.69 82 LEU A O 1
ATOM 654 N N . ILE A 1 83 ? -0.459 -2.852 8.782 1.00 98.81 83 ILE A N 1
ATOM 655 C CA . ILE A 1 83 ? 0.967 -2.487 8.827 1.00 98.81 83 ILE A CA 1
ATOM 656 C C . ILE A 1 83 ? 1.816 -3.470 8.009 1.00 98.81 83 ILE A C 1
ATOM 658 O O . ILE A 1 83 ? 2.624 -3.039 7.186 1.00 98.81 83 ILE A O 1
ATOM 662 N N . GLN A 1 84 ? 1.601 -4.780 8.173 1.00 98.81 84 GLN A N 1
ATOM 663 C CA . GLN A 1 84 ? 2.287 -5.807 7.384 1.00 98.81 84 GLN A CA 1
ATOM 664 C C . GLN A 1 84 ? 2.039 -5.611 5.881 1.00 98.81 84 GLN A C 1
ATOM 666 O O . GLN A 1 84 ? 2.973 -5.639 5.083 1.00 98.81 84 GLN A O 1
ATOM 671 N N . GLN A 1 85 ? 0.789 -5.365 5.486 1.00 98.75 85 GLN A N 1
ATOM 672 C CA . GLN A 1 85 ? 0.436 -5.127 4.087 1.00 98.75 85 GLN A CA 1
ATOM 673 C C . GLN A 1 85 ? 1.100 -3.867 3.509 1.00 98.75 85 GLN A C 1
ATOM 675 O O . GLN A 1 85 ? 1.481 -3.869 2.335 1.00 98.75 85 GLN A O 1
ATOM 680 N N . ILE A 1 86 ? 1.258 -2.804 4.303 1.00 98.88 86 ILE A N 1
ATOM 681 C CA . ILE A 1 86 ? 1.967 -1.578 3.902 1.00 98.88 86 ILE A CA 1
ATOM 682 C C . ILE A 1 86 ? 3.459 -1.863 3.686 1.00 98.88 86 ILE A C 1
ATOM 684 O O . ILE A 1 86 ? 4.010 -1.474 2.657 1.00 98.88 86 ILE A O 1
ATOM 688 N N . GLU A 1 87 ? 4.101 -2.599 4.595 1.00 98.81 87 GLU A N 1
ATOM 689 C CA . GLU A 1 87 ? 5.508 -3.012 4.468 1.00 98.81 87 GLU A CA 1
ATOM 690 C C . GLU A 1 87 ? 5.746 -3.885 3.225 1.00 98.81 87 GLU A C 1
ATOM 692 O O . GLU A 1 87 ? 6.654 -3.620 2.434 1.00 98.81 87 GLU A O 1
ATOM 697 N N . GLU A 1 88 ? 4.881 -4.872 2.979 1.00 98.75 88 GLU A N 1
ATOM 698 C CA . GLU A 1 88 ? 4.911 -5.666 1.744 1.00 98.75 88 GLU A CA 1
ATOM 699 C C . GLU A 1 88 ? 4.735 -4.787 0.498 1.00 98.75 88 GLU A C 1
ATOM 701 O O . GLU A 1 88 ? 5.400 -4.989 -0.518 1.00 98.75 88 GLU A O 1
ATOM 706 N N . THR A 1 89 ? 3.832 -3.803 0.555 1.00 98.81 89 THR A N 1
ATOM 707 C CA . THR A 1 89 ? 3.602 -2.864 -0.553 1.00 98.81 89 THR A CA 1
ATOM 708 C C . THR A 1 89 ? 4.853 -2.045 -0.842 1.00 98.81 89 THR A C 1
ATOM 710 O O . THR A 1 89 ? 5.199 -1.883 -2.010 1.00 98.81 89 THR A O 1
ATOM 713 N N . ARG A 1 90 ? 5.573 -1.597 0.194 1.00 98.69 90 ARG A N 1
ATOM 714 C CA . ARG A 1 90 ? 6.843 -0.870 0.049 1.00 98.69 90 ARG A CA 1
ATOM 715 C C . ARG A 1 90 ? 7.871 -1.686 -0.725 1.00 98.69 90 ARG A C 1
ATOM 717 O O . ARG A 1 90 ? 8.442 -1.188 -1.691 1.00 98.69 90 ARG A O 1
ATOM 724 N N . GLN A 1 91 ? 8.040 -2.958 -0.364 1.00 98.50 91 GLN A N 1
ATOM 725 C CA . GLN A 1 91 ? 8.962 -3.865 -1.055 1.00 98.50 91 GLN A CA 1
ATOM 726 C C . GLN A 1 91 ? 8.547 -4.106 -2.513 1.00 98.50 91 GLN A C 1
ATOM 728 O O . GLN A 1 91 ? 9.383 -4.049 -3.413 1.00 98.50 91 GLN A O 1
ATOM 733 N N . VAL A 1 92 ? 7.252 -4.329 -2.764 1.00 98.69 92 VAL A N 1
ATOM 734 C CA . VAL A 1 92 ? 6.717 -4.545 -4.119 1.00 98.69 92 VAL A CA 1
ATOM 735 C C . VAL A 1 92 ? 6.915 -3.315 -5.007 1.00 98.69 92 VAL A C 1
ATOM 737 O O . VAL A 1 92 ? 7.324 -3.458 -6.158 1.00 98.69 92 VAL A O 1
ATOM 740 N N . VAL A 1 93 ? 6.643 -2.115 -4.487 1.00 98.62 93 VAL A N 1
ATOM 741 C CA . VAL A 1 93 ? 6.822 -0.852 -5.218 1.00 98.62 93 VAL A CA 1
ATOM 742 C C . VAL A 1 93 ? 8.298 -0.611 -5.522 1.00 98.62 93 VAL A C 1
ATOM 744 O O . VAL A 1 93 ? 8.634 -0.346 -6.675 1.00 98.62 93 VAL A O 1
ATOM 747 N N . ALA A 1 94 ? 9.185 -0.772 -4.536 1.00 98.00 94 ALA A N 1
ATOM 748 C CA . ALA A 1 94 ? 10.623 -0.615 -4.739 1.00 98.00 94 ALA A CA 1
ATOM 749 C C . ALA A 1 94 ? 11.155 -1.588 -5.805 1.00 98.00 94 ALA A C 1
ATOM 751 O O . ALA A 1 94 ? 11.806 -1.161 -6.756 1.00 98.00 94 ALA A O 1
ATOM 752 N N . ALA A 1 95 ? 10.805 -2.874 -5.705 1.00 97.81 95 ALA A N 1
ATOM 753 C CA . ALA A 1 95 ? 11.236 -3.895 -6.658 1.00 97.81 95 ALA A CA 1
ATOM 754 C C . ALA A 1 95 ? 10.687 -3.662 -8.076 1.00 97.81 95 ALA A C 1
ATOM 756 O O . ALA A 1 95 ? 11.351 -3.994 -9.055 1.00 97.81 95 ALA A O 1
ATOM 757 N N . ALA A 1 96 ? 9.478 -3.110 -8.207 1.00 97.75 96 ALA A N 1
ATOM 758 C CA . ALA A 1 96 ? 8.911 -2.752 -9.502 1.00 97.75 96 ALA A CA 1
ATOM 759 C C . ALA A 1 96 ? 9.653 -1.56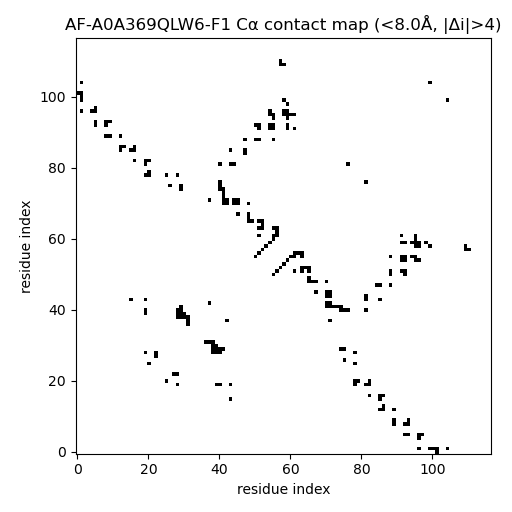4 -10.129 1.00 97.75 96 ALA A C 1
ATOM 761 O O . ALA A 1 96 ? 10.053 -1.644 -11.286 1.00 97.75 96 ALA A O 1
ATOM 762 N N . LEU A 1 97 ? 9.881 -0.494 -9.362 1.00 97.12 97 LEU A N 1
ATOM 763 C CA . LEU A 1 97 ? 10.566 0.704 -9.851 1.00 97.12 97 LEU A CA 1
ATOM 764 C C . LEU A 1 97 ? 12.041 0.439 -10.180 1.00 97.12 97 LEU A C 1
ATOM 766 O O . LEU A 1 97 ? 12.531 0.966 -11.167 1.00 97.12 97 LEU A O 1
ATOM 770 N N . GLN A 1 98 ? 12.735 -0.415 -9.423 1.00 96.00 98 GLN A N 1
ATOM 771 C CA . GLN A 1 98 ? 14.133 -0.790 -9.694 1.00 96.00 98 GLN A CA 1
ATOM 772 C C . GLN A 1 98 ? 14.333 -1.553 -11.012 1.00 96.00 98 GLN A C 1
ATOM 774 O O . GLN A 1 98 ? 15.446 -1.586 -11.529 1.00 96.00 98 GLN A O 1
ATOM 779 N N . LYS A 1 99 ? 13.281 -2.184 -11.547 1.00 93.94 99 LYS A N 1
ATOM 780 C CA . LYS A 1 99 ? 13.328 -2.881 -12.842 1.00 93.94 99 LYS A CA 1
ATOM 7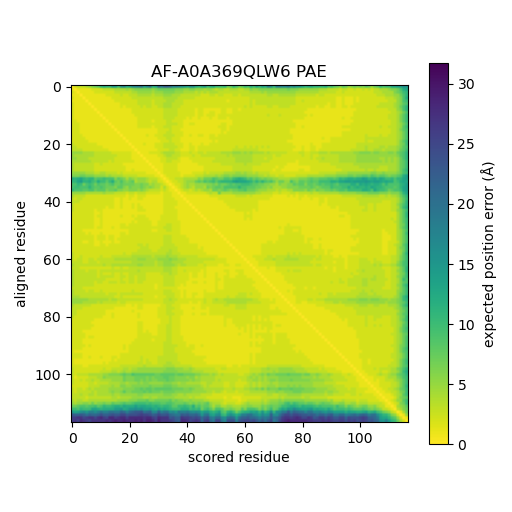81 C C . LYS A 1 99 ? 13.120 -1.948 -14.031 1.00 93.94 99 LYS A C 1
ATOM 783 O O . LYS A 1 99 ? 13.273 -2.399 -15.163 1.00 93.94 99 LYS A O 1
ATOM 788 N N . LEU A 1 100 ? 12.715 -0.705 -13.782 1.00 94.62 100 LEU A N 1
ATOM 789 C CA . LEU A 1 100 ? 12.499 0.278 -14.829 1.00 94.62 100 LEU A CA 1
ATOM 790 C C . LEU A 1 100 ? 13.789 1.044 -15.118 1.00 94.62 100 LEU A C 1
ATOM 792 O O . LEU A 1 100 ? 14.621 1.254 -14.236 1.00 94.62 100 LEU A O 1
ATOM 796 N N . ASP A 1 101 ? 13.914 1.531 -16.343 1.00 93.19 101 ASP A N 1
ATOM 797 C CA . ASP A 1 101 ? 14.828 2.611 -16.689 1.00 93.19 101 ASP A CA 1
ATOM 798 C C . ASP A 1 101 ? 14.070 3.947 -16.832 1.00 93.19 101 ASP A C 1
ATOM 800 O O . ASP A 1 101 ? 12.838 4.004 -16.874 1.00 93.19 101 ASP A O 1
ATOM 804 N N . ASN A 1 102 ? 14.802 5.067 -16.877 1.00 92.25 102 ASN A N 1
ATOM 805 C CA . ASN A 1 102 ? 14.167 6.384 -17.002 1.00 92.25 102 ASN A CA 1
ATOM 806 C C . ASN A 1 102 ? 13.463 6.583 -18.357 1.00 92.25 102 ASN A C 1
ATOM 808 O O . ASN A 1 102 ? 12.542 7.394 -18.425 1.00 92.25 102 ASN A O 1
ATOM 812 N N . ALA A 1 103 ? 13.867 5.883 -19.423 1.00 93.38 103 ALA A N 1
ATOM 813 C CA . ALA A 1 103 ? 13.232 6.027 -20.733 1.00 93.38 103 ALA A CA 1
ATOM 814 C C . ALA A 1 103 ? 11.819 5.426 -20.723 1.00 93.38 103 ALA A C 1
ATOM 816 O O . ALA A 1 103 ? 10.897 5.992 -21.309 1.00 93.38 103 ALA A O 1
ATOM 817 N N . GLN A 1 104 ? 11.614 4.344 -19.969 1.00 92.56 104 GLN A N 1
ATOM 818 C CA . GLN A 1 104 ? 10.305 3.721 -19.793 1.00 92.56 104 GLN A CA 1
ATOM 819 C C . GLN A 1 104 ? 9.276 4.624 -19.099 1.00 92.56 104 GLN A C 1
ATOM 821 O O . GLN A 1 104 ? 8.079 4.406 -19.280 1.00 92.56 104 GLN A O 1
ATOM 826 N N . LEU A 1 105 ? 9.698 5.659 -18.361 1.00 90.75 105 LEU A N 1
ATOM 827 C CA . LEU A 1 105 ? 8.779 6.631 -17.751 1.00 90.75 105 LEU A CA 1
ATOM 828 C C . LEU A 1 105 ? 8.014 7.469 -18.788 1.00 90.75 105 LEU A C 1
ATOM 830 O O . LEU A 1 105 ? 6.938 7.975 -18.477 1.00 90.75 105 LEU A O 1
ATOM 834 N N . ALA A 1 106 ? 8.547 7.608 -20.006 1.00 91.69 106 ALA A N 1
ATOM 835 C CA . ALA A 1 106 ? 7.891 8.321 -21.102 1.00 91.69 106 ALA A CA 1
ATOM 836 C C . ALA A 1 106 ?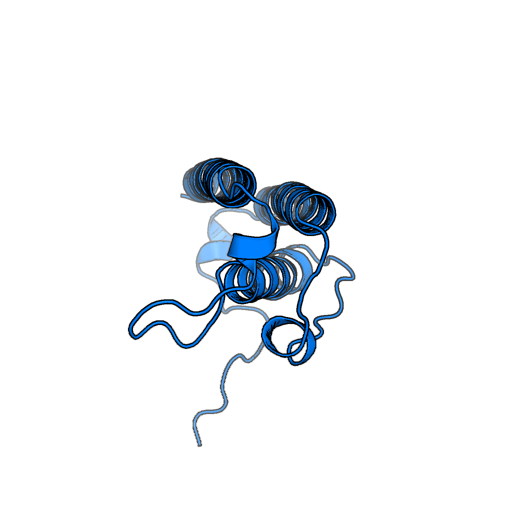 6.925 7.434 -21.909 1.00 91.69 106 ALA A C 1
ATOM 838 O O . ALA A 1 106 ? 6.170 7.939 -22.742 1.00 91.69 106 ALA A O 1
ATOM 839 N N . ASN A 1 107 ? 6.942 6.117 -21.684 1.00 93.06 107 ASN A N 1
ATOM 840 C CA . ASN A 1 107 ? 6.101 5.189 -22.426 1.00 93.06 107 ASN A CA 1
ATOM 841 C C . ASN A 1 107 ? 4.639 5.284 -21.988 1.00 93.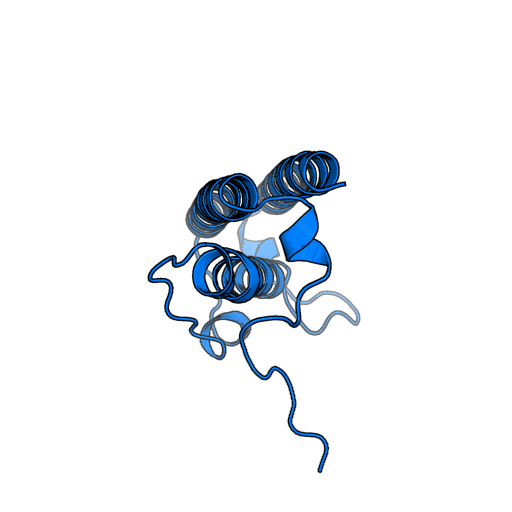06 107 ASN A C 1
ATOM 843 O O . ASN A 1 107 ? 4.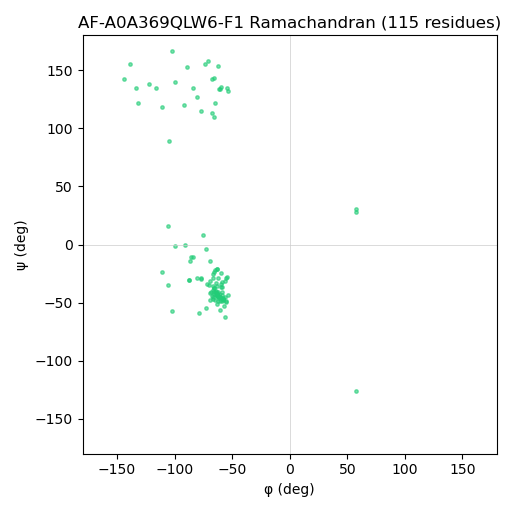306 5.616 -20.849 1.00 93.06 107 ASN A O 1
ATOM 847 N N . THR A 1 108 ? 3.740 4.899 -22.892 1.00 93.19 108 THR A N 1
ATOM 848 C CA . THR A 1 108 ? 2.340 4.688 -22.532 1.00 93.19 108 THR A CA 1
ATOM 849 C C . THR A 1 108 ? 2.229 3.596 -21.473 1.00 93.19 108 THR A C 1
ATOM 851 O O . THR A 1 108 ? 2.826 2.524 -21.584 1.00 93.19 108 THR A O 1
ATOM 854 N N . TYR A 1 109 ? 1.426 3.865 -20.448 1.00 93.75 109 TYR A N 1
ATOM 855 C CA . TYR A 1 109 ? 1.172 2.917 -19.377 1.00 93.75 109 TYR A CA 1
ATOM 856 C C . TYR A 1 109 ? 0.551 1.606 -19.920 1.00 93.75 109 TYR A C 1
ATOM 858 O O . TYR A 1 109 ? -0.380 1.662 -20.726 1.00 93.75 109 TYR A O 1
ATOM 866 N N . PRO A 1 110 ? 1.005 0.413 -19.482 1.00 91.94 110 PRO A N 1
ATOM 867 C CA . PRO A 1 110 ? 0.727 -0.861 -20.162 1.00 91.94 110 PRO A CA 1
ATOM 868 C C . PRO A 1 110 ? -0.710 -1.388 -20.020 1.00 91.94 110 PRO A C 1
ATOM 870 O O . PRO A 1 110 ? -1.050 -2.424 -20.596 1.00 91.94 110 PRO A O 1
ATOM 873 N N . LYS A 1 111 ? -1.571 -0.724 -19.241 1.00 90.25 111 LYS A N 1
ATOM 874 C CA . LYS A 1 111 ? -2.989 -1.080 -19.100 1.00 90.25 111 LYS A CA 1
ATOM 875 C C . LYS A 1 111 ? -3.873 0.096 -19.477 1.00 90.25 111 LYS A C 1
ATOM 877 O O . LYS A 1 111 ? -3.644 1.221 -19.046 1.00 90.25 111 LYS A O 1
ATOM 882 N N . LYS A 1 112 ? -4.953 -0.186 -20.203 1.00 86.50 112 LYS A N 1
ATOM 883 C CA . LYS A 1 112 ? -6.021 0.788 -20.427 1.00 86.50 112 LYS A CA 1
ATOM 884 C C . LYS A 1 112 ? -6.730 1.053 -19.096 1.00 86.50 112 LYS A C 1
ATOM 886 O O . LYS A 1 112 ? -7.344 0.152 -18.535 1.00 86.50 112 LYS A O 1
ATOM 891 N N . LEU A 1 113 ? -6.591 2.271 -18.577 1.00 80.06 113 LEU A N 1
ATOM 892 C CA . LEU A 1 113 ? -7.152 2.668 -17.280 1.00 80.06 113 LEU A CA 1
ATOM 893 C C . LEU A 1 113 ? -8.596 3.176 -17.394 1.00 80.06 113 LEU A C 1
ATOM 895 O O . LEU A 1 113 ? -9.383 3.004 -16.469 1.00 80.06 113 LEU A O 1
ATOM 899 N N . TRP A 1 114 ? -8.935 3.784 -18.529 1.00 75.69 114 TRP A N 1
ATOM 900 C CA . TRP A 1 114 ? -10.249 4.335 -18.837 1.00 75.69 114 TRP A CA 1
ATOM 901 C C . TRP A 1 114 ? -10.547 4.113 -20.323 1.00 75.69 114 TRP A C 1
ATOM 903 O O . TRP A 1 114 ? -9.655 4.166 -21.175 1.00 75.69 114 TRP A O 1
ATOM 913 N N . ALA A 1 115 ? -11.803 3.809 -20.637 1.00 56.06 115 ALA A N 1
ATOM 914 C CA . ALA A 1 115 ? -12.334 4.018 -21.972 1.00 56.06 115 ALA A CA 1
ATOM 915 C C . ALA A 1 115 ? -12.949 5.417 -21.971 1.00 56.06 115 ALA A C 1
ATOM 917 O O . ALA A 1 115 ? -13.824 5.694 -21.155 1.00 56.06 115 ALA A O 1
ATOM 918 N N . ILE A 1 116 ? -12.457 6.300 -22.838 1.00 50.34 116 ILE A N 1
ATOM 919 C CA . ILE A 1 116 ? -13.252 7.454 -23.255 1.00 50.34 116 ILE A CA 1
ATOM 920 C C . ILE A 1 116 ? -14.437 6.847 -24.015 1.00 50.34 116 ILE A C 1
ATOM 922 O O . ILE A 1 116 ? -14.207 6.032 -24.914 1.00 50.34 116 ILE A O 1
ATOM 926 N N . LEU A 1 117 ? -15.655 7.133 -23.550 1.00 42.62 117 LEU A N 1
ATOM 927 C CA . LEU A 1 117 ? -16.888 6.845 -24.285 1.00 42.62 117 LEU A CA 1
ATOM 928 C C . LEU A 1 117 ? -16.930 7.686 -25.560 1.00 42.62 117 LEU A C 1
ATOM 930 O O . LEU A 1 117 ? -16.552 8.876 -25.469 1.00 42.62 117 LEU A O 1
#